Protein AF-F4HAP0-F1 (afdb_monomer_lite)

Sequence (96 aa):
MLLGLTSFANVPPLQLLVVEQAKIDAPQSVDVASGLNIAAFNLGITIGSGIGGQVVAKLGLLDTAWVGAVILAVTLLLVALFNRIQQAKCSEQVFA

Structure (mmCIF, N/CA/C/O backbone):
data_AF-F4HAP0-F1
#
_entry.id   AF-F4HAP0-F1
#
loop_
_atom_site.group_PDB
_atom_site.id
_atom_site.type_symbol
_atom_site.label_atom_id
_atom_site.label_alt_id
_atom_site.label_comp_id
_atom_site.label_asym_id
_atom_site.label_entity_id
_atom_site.label_seq_id
_atom_site.pdbx_PDB_ins_code
_atom_site.Cartn_x
_atom_site.Cartn_y
_atom_site.Cartn_z
_atom_site.occupancy
_atom_site.B_iso_or_equiv
_atom_site.auth_seq_id
_atom_site.auth_comp_id
_atom_site.auth_asym_id
_atom_site.auth_atom_id
_atom_site.pdbx_PDB_model_num
ATOM 1 N N . MET A 1 1 ? 13.510 11.739 -1.112 1.00 55.62 1 MET A N 1
ATOM 2 C CA . MET A 1 1 ? 13.369 11.579 0.356 1.00 55.62 1 MET A CA 1
ATOM 3 C C . MET A 1 1 ? 12.068 12.180 0.875 1.00 55.62 1 MET A C 1
ATOM 5 O O . MET A 1 1 ? 11.333 11.453 1.524 1.00 55.62 1 MET A O 1
ATOM 9 N N . LEU A 1 2 ? 11.722 13.427 0.524 1.00 67.06 2 LEU A N 1
ATOM 10 C CA . LEU A 1 2 ? 10.456 14.068 0.929 1.00 67.06 2 LEU A CA 1
ATOM 11 C C . LEU A 1 2 ? 9.198 13.256 0.572 1.00 67.06 2 LEU A C 1
ATOM 13 O O . LEU A 1 2 ? 8.383 13.031 1.451 1.00 67.06 2 LEU A O 1
ATOM 17 N N . LEU A 1 3 ? 9.087 12.732 -0.657 1.00 69.62 3 LEU A N 1
ATOM 18 C CA . LEU A 1 3 ? 7.933 11.913 -1.077 1.00 69.62 3 LEU A CA 1
ATOM 19 C C . LEU A 1 3 ? 7.763 10.617 -0.266 1.00 69.62 3 LEU A C 1
ATOM 21 O O . LEU A 1 3 ? 6.642 10.203 0.015 1.00 69.62 3 LEU A O 1
ATOM 25 N N . GLY A 1 4 ? 8.868 9.970 0.116 1.00 61.78 4 GLY A N 1
ATOM 26 C CA . GLY A 1 4 ? 8.827 8.775 0.962 1.00 61.78 4 GLY A CA 1
ATOM 27 C C . GLY A 1 4 ? 8.409 9.119 2.390 1.00 61.78 4 GLY A C 1
ATOM 28 O O . GLY A 1 4 ? 7.558 8.449 2.963 1.00 61.78 4 GLY A O 1
ATOM 29 N N . LEU A 1 5 ? 8.943 10.219 2.926 1.00 63.66 5 LEU A N 1
ATOM 30 C CA . LEU A 1 5 ? 8.582 10.750 4.240 1.00 63.66 5 LEU A CA 1
ATOM 31 C C . LEU A 1 5 ? 7.098 11.131 4.316 1.00 63.66 5 LEU A C 1
ATOM 33 O O . LEU A 1 5 ? 6.423 10.721 5.251 1.00 63.66 5 LEU A O 1
ATOM 37 N N . THR A 1 6 ? 6.564 11.843 3.321 1.00 65.56 6 THR A N 1
ATOM 38 C CA . THR A 1 6 ? 5.146 12.234 3.287 1.00 65.56 6 THR A CA 1
ATOM 39 C C . THR A 1 6 ? 4.210 11.044 3.080 1.00 65.56 6 THR A C 1
ATOM 41 O O . THR A 1 6 ? 3.128 11.022 3.659 1.00 65.56 6 THR A O 1
ATOM 44 N N . SER A 1 7 ? 4.623 10.034 2.308 1.00 62.34 7 SER A N 1
ATOM 45 C CA . SER A 1 7 ? 3.812 8.828 2.075 1.00 62.34 7 SER A CA 1
ATOM 46 C C . SER A 1 7 ? 3.737 7.925 3.311 1.00 62.34 7 SER A C 1
ATOM 48 O O . SER A 1 7 ? 2.667 7.414 3.631 1.00 62.34 7 SER A O 1
ATOM 50 N N . PHE A 1 8 ? 4.848 7.750 4.037 1.00 60.53 8 PHE A N 1
ATOM 51 C CA . PHE A 1 8 ? 4.885 6.924 5.250 1.00 60.53 8 PHE A CA 1
ATOM 52 C C . PHE A 1 8 ? 4.367 7.648 6.495 1.00 60.53 8 PHE A C 1
ATOM 54 O O . PHE A 1 8 ? 3.830 6.993 7.381 1.00 60.53 8 PHE A O 1
ATOM 61 N N . ALA A 1 9 ? 4.474 8.978 6.573 1.00 60.00 9 ALA A N 1
ATOM 62 C CA . ALA A 1 9 ? 4.024 9.743 7.740 1.00 60.00 9 ALA A CA 1
ATOM 63 C C . ALA A 1 9 ? 2.505 9.684 7.977 1.00 60.00 9 ALA A C 1
ATOM 65 O O . ALA A 1 9 ? 2.064 9.892 9.102 1.00 60.00 9 ALA A O 1
ATOM 66 N N . ASN A 1 10 ? 1.703 9.379 6.952 1.00 61.03 10 ASN A N 1
ATOM 67 C CA . ASN A 1 10 ? 0.245 9.301 7.078 1.00 61.03 10 ASN A CA 1
ATOM 68 C C . ASN A 1 10 ? -0.250 7.997 7.742 1.00 61.03 10 ASN A C 1
ATOM 70 O O . ASN A 1 10 ? -1.359 7.947 8.267 1.00 61.03 10 ASN A O 1
ATOM 74 N N . VAL A 1 11 ? 0.558 6.933 7.733 1.00 61.47 11 VAL A N 1
ATOM 75 C CA . VAL A 1 11 ? 0.141 5.590 8.183 1.00 61.47 11 VAL A CA 1
ATOM 76 C C . VAL A 1 11 ? 0.116 5.442 9.722 1.00 61.47 11 VAL A C 1
ATOM 78 O O . VAL A 1 11 ? -0.892 4.958 10.243 1.00 61.47 11 VAL A O 1
ATOM 81 N N . PRO A 1 12 ? 1.138 5.894 10.483 1.00 57.84 12 PRO A N 1
ATOM 82 C CA . PRO A 1 12 ? 1.166 5.762 11.944 1.00 57.84 12 PRO A CA 1
ATOM 83 C C . PRO A 1 12 ? 0.058 6.526 12.699 1.00 57.84 12 PRO A C 1
ATOM 85 O O . PRO A 1 12 ? -0.496 5.962 13.644 1.00 57.84 12 PRO A O 1
ATOM 88 N N . PRO A 1 13 ? -0.314 7.771 12.324 1.00 55.25 13 PRO A N 1
ATOM 89 C CA . PRO A 1 13 ? -1.348 8.529 13.031 1.00 55.25 13 PRO A CA 1
ATOM 90 C C . PRO A 1 13 ? -2.723 7.862 12.969 1.00 55.25 13 PRO A C 1
ATOM 92 O O . PRO A 1 13 ? -3.416 7.788 13.979 1.00 55.25 13 PRO A O 1
ATOM 95 N N . LEU A 1 14 ? -3.105 7.318 11.808 1.00 57.50 14 LEU A N 1
ATOM 96 C CA . LEU A 1 14 ? -4.386 6.623 11.638 1.00 57.50 14 LEU A CA 1
ATOM 97 C C . LEU A 1 14 ? -4.439 5.312 12.436 1.00 57.50 14 LEU A C 1
ATOM 99 O O . LEU A 1 14 ? -5.498 4.942 12.935 1.00 57.50 14 LEU A O 1
ATOM 103 N N . GLN A 1 15 ? -3.299 4.635 12.608 1.00 56.56 15 GLN A N 1
ATOM 104 C CA . GLN A 1 15 ? -3.201 3.439 13.449 1.00 56.56 15 GLN A CA 1
ATOM 105 C C . GLN A 1 15 ? -3.305 3.772 14.947 1.00 56.56 15 GLN A C 1
ATOM 107 O O . GLN A 1 15 ? -3.971 3.045 15.679 1.00 56.56 15 GLN A O 1
ATOM 112 N N . LEU A 1 16 ? -2.733 4.892 15.401 1.00 54.97 16 LEU A N 1
ATOM 113 C CA . LEU A 1 16 ? -2.845 5.355 16.792 1.00 54.97 16 LEU A CA 1
ATOM 114 C C . LEU A 1 16 ? -4.250 5.863 17.153 1.00 54.97 16 LEU A C 1
ATOM 116 O O . LEU A 1 16 ? -4.737 5.569 18.242 1.00 54.97 16 LEU A O 1
ATOM 120 N N . LEU A 1 17 ? -4.933 6.558 16.237 1.00 57.72 17 LEU A N 1
ATOM 121 C CA . LEU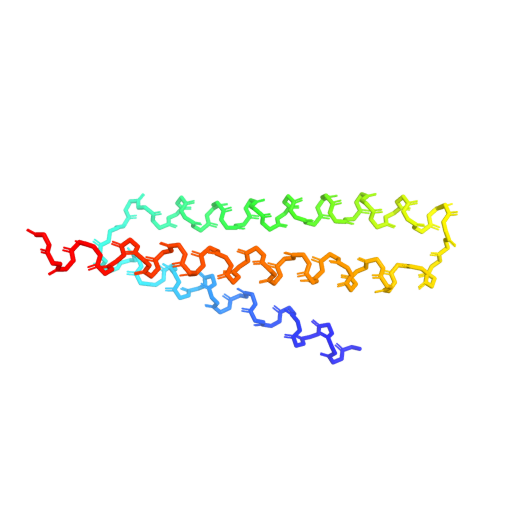 A 1 17 ? -6.288 7.078 16.469 1.00 57.72 17 LEU A CA 1
ATOM 122 C C . LEU A 1 17 ? -7.337 5.964 16.635 1.00 57.72 17 LEU A C 1
ATOM 124 O O . LEU A 1 17 ? -8.225 6.079 17.475 1.00 57.72 17 LEU A O 1
ATOM 128 N N . VAL A 1 18 ? -7.218 4.854 15.894 1.00 55.53 18 VAL A N 1
ATOM 129 C CA . VAL A 1 18 ? -8.091 3.672 16.066 1.00 55.53 18 VAL A CA 1
ATOM 130 C C . VAL A 1 18 ? -7.831 2.980 17.409 1.00 55.53 18 VAL A C 1
ATOM 132 O O . VAL A 1 18 ? -8.765 2.491 18.042 1.00 55.53 18 VAL A O 1
ATOM 135 N N . VAL A 1 19 ? -6.575 2.976 17.869 1.00 55.84 19 VAL A N 1
ATOM 136 C CA . VAL A 1 19 ? -6.182 2.393 19.159 1.00 55.84 19 VAL A CA 1
ATOM 137 C C . VAL A 1 19 ? -6.683 3.228 20.345 1.00 55.84 19 VAL A C 1
ATOM 139 O O . VAL A 1 19 ? -7.134 2.655 21.338 1.00 55.84 19 VAL A O 1
ATOM 142 N N . GLU A 1 20 ? -6.658 4.563 20.258 1.00 53.91 20 GLU A N 1
ATOM 143 C CA . GLU A 1 20 ? -7.212 5.433 21.308 1.00 53.91 20 GLU A CA 1
ATOM 144 C C . GLU A 1 20 ? -8.746 5.468 21.321 1.00 53.91 20 GLU A C 1
ATOM 146 O O . GLU A 1 20 ? -9.333 5.377 22.398 1.00 53.91 20 GLU A O 1
ATOM 151 N N . GLN A 1 21 ? -9.413 5.521 20.162 1.00 51.75 21 GLN A N 1
ATOM 152 C CA . GLN A 1 21 ? -10.881 5.544 20.101 1.00 51.75 21 GLN A CA 1
ATOM 153 C C . GLN A 1 21 ? -11.493 4.248 20.648 1.00 51.75 21 GLN A C 1
ATOM 155 O O . GLN A 1 21 ? -12.478 4.262 21.385 1.00 51.75 21 GLN A O 1
ATOM 160 N N . ALA A 1 22 ? -10.891 3.105 20.331 1.00 48.72 22 ALA A N 1
ATOM 161 C CA . ALA A 1 22 ? -11.450 1.824 20.727 1.00 48.72 22 ALA A CA 1
ATOM 162 C C . ALA A 1 22 ? -11.143 1.472 22.207 1.00 48.72 22 ALA A C 1
ATOM 164 O O . ALA A 1 22 ? -11.815 0.618 22.792 1.00 48.72 22 ALA A O 1
ATOM 165 N N . LYS A 1 23 ? -10.211 2.195 22.855 1.00 51.00 23 LYS A N 1
ATOM 166 C CA . LYS A 1 23 ? -10.000 2.164 24.315 1.00 51.00 23 LYS A CA 1
ATOM 167 C C . LYS A 1 23 ? -11.173 2.743 25.115 1.00 51.00 23 LYS A C 1
ATOM 169 O O . LYS A 1 23 ? -11.282 2.424 26.296 1.00 51.00 23 LYS A O 1
ATOM 174 N N . ILE A 1 24 ? -12.014 3.580 24.504 1.00 54.50 24 ILE A N 1
ATOM 175 C CA . ILE A 1 24 ? -13.112 4.273 25.192 1.00 54.50 24 ILE A CA 1
ATOM 176 C C . ILE A 1 24 ? -14.442 3.510 25.043 1.00 54.50 24 ILE A C 1
ATOM 178 O O . ILE A 1 24 ? -15.175 3.413 26.023 1.00 54.50 24 ILE A O 1
ATOM 182 N N . ASP A 1 25 ? -14.714 2.889 23.884 1.00 50.97 25 ASP A N 1
ATOM 183 C CA . ASP A 1 25 ? -16.036 2.300 23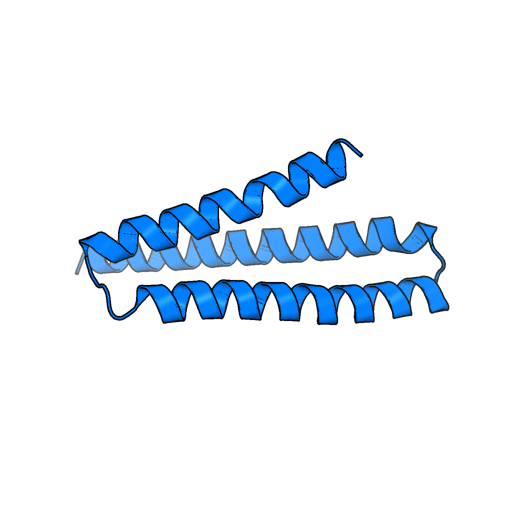.585 1.00 50.97 25 ASP A CA 1
ATOM 184 C C . ASP A 1 25 ? -16.103 0.750 23.580 1.00 50.97 25 ASP A C 1
ATOM 186 O O . ASP A 1 25 ? -17.169 0.193 23.844 1.00 50.97 25 ASP A O 1
ATOM 190 N N . ALA A 1 26 ? -15.013 0.015 23.286 1.00 48.44 26 ALA A N 1
ATOM 191 C CA . ALA A 1 26 ? -15.045 -1.459 23.165 1.00 48.44 26 ALA A CA 1
ATOM 192 C C . ALA A 1 26 ? -13.643 -2.124 23.268 1.00 48.44 26 ALA A C 1
ATOM 194 O O . ALA A 1 26 ? -13.092 -2.587 22.256 1.00 48.44 26 ALA A O 1
ATOM 195 N N . PRO A 1 27 ? -13.068 -2.250 24.482 1.00 48.44 27 PRO A N 1
ATOM 196 C CA . PRO A 1 27 ? -11.663 -2.617 24.703 1.00 48.44 27 PRO A CA 1
ATOM 197 C C . PRO A 1 27 ? -11.242 -4.011 24.194 1.00 48.44 27 PRO A C 1
ATOM 199 O O . PRO A 1 27 ? -10.053 -4.256 24.033 1.00 48.44 27 PRO A O 1
ATOM 202 N N . GLN A 1 28 ? -12.174 -4.926 23.892 1.00 52.81 28 GLN A N 1
ATOM 203 C CA . GLN A 1 28 ? -11.851 -6.270 23.376 1.00 52.81 28 GLN A CA 1
ATOM 204 C C . GLN A 1 28 ? -11.624 -6.342 21.852 1.00 52.81 28 GLN A C 1
ATOM 206 O O . GLN A 1 28 ? -11.145 -7.361 21.361 1.00 52.81 28 GLN A O 1
ATOM 211 N N . SER A 1 29 ? -11.976 -5.302 21.088 1.00 52.88 29 SER A N 1
ATOM 212 C CA . SER A 1 29 ? -11.923 -5.325 19.611 1.00 52.88 29 SER A CA 1
ATOM 213 C C . SER A 1 29 ? -10.759 -4.525 19.008 1.00 52.88 29 SER A C 1
ATOM 215 O O . SER A 1 29 ? -10.403 -4.720 17.844 1.00 52.88 29 SER A O 1
ATOM 217 N N . VAL A 1 30 ? -10.129 -3.668 19.817 1.00 56.12 30 VAL A N 1
ATOM 218 C CA . VAL A 1 30 ? -9.059 -2.736 19.420 1.00 56.12 30 VAL A CA 1
ATOM 219 C C . VAL A 1 30 ? -7.813 -3.461 18.942 1.00 56.12 30 VAL A C 1
ATOM 221 O O . VAL A 1 30 ? -7.277 -3.162 17.877 1.00 56.12 30 VAL A O 1
ATOM 224 N N . ASP A 1 31 ? -7.368 -4.434 19.734 1.00 59.12 31 ASP A N 1
ATOM 225 C CA . ASP A 1 31 ? -6.115 -5.146 19.500 1.00 59.12 31 ASP A CA 1
ATOM 226 C C . ASP A 1 31 ? -6.219 -6.037 18.260 1.00 59.12 31 ASP A C 1
ATOM 228 O O . ASP A 1 31 ? -5.262 -6.168 17.497 1.00 59.12 31 ASP A O 1
ATOM 232 N N . VAL A 1 32 ? -7.413 -6.577 17.995 1.00 58.06 32 VAL A N 1
ATOM 233 C CA . VAL A 1 32 ? -7.705 -7.354 16.786 1.00 58.06 32 VAL A CA 1
ATOM 234 C C . VAL A 1 32 ? -7.759 -6.445 15.558 1.00 58.06 32 VAL A C 1
ATOM 236 O O . VAL A 1 32 ? -7.160 -6.777 14.539 1.00 58.06 32 VAL A O 1
ATOM 239 N N . ALA A 1 33 ? -8.414 -5.283 15.641 1.00 62.81 33 ALA A N 1
ATOM 240 C CA . ALA A 1 33 ? -8.473 -4.324 14.536 1.00 62.81 33 ALA A CA 1
ATOM 241 C C . ALA A 1 33 ? -7.087 -3.744 14.191 1.00 62.81 33 ALA A C 1
ATOM 243 O O . ALA A 1 33 ? -6.719 -3.655 13.018 1.00 62.81 33 ALA A O 1
ATOM 244 N N . SER A 1 34 ? -6.293 -3.405 15.209 1.00 65.31 34 SER A N 1
ATOM 245 C CA . SER A 1 34 ? -4.913 -2.933 15.058 1.00 65.31 34 SER A CA 1
ATOM 246 C C . SER A 1 34 ? -3.996 -4.031 14.506 1.00 65.31 34 SER A C 1
ATOM 248 O O . SER A 1 34 ? -3.298 -3.819 13.511 1.00 65.31 34 SER A O 1
ATOM 250 N N . GLY A 1 35 ? -4.067 -5.245 15.065 1.00 71.69 35 GLY A N 1
ATOM 251 C CA . GLY A 1 35 ? -3.328 -6.407 14.572 1.00 71.69 35 GLY A CA 1
ATOM 252 C C . GLY A 1 35 ? -3.675 -6.760 13.123 1.00 71.69 35 GLY A C 1
ATOM 253 O O . GLY A 1 35 ? -2.781 -7.060 12.333 1.00 71.69 35 GLY A O 1
ATOM 254 N N . LEU A 1 36 ? -4.950 -6.642 12.736 1.00 74.62 36 LEU A N 1
ATOM 255 C CA . LEU A 1 36 ? -5.407 -6.858 11.363 1.00 74.62 36 LEU A CA 1
ATOM 256 C C . LEU A 1 36 ? -4.882 -5.781 10.403 1.00 74.62 36 LEU A C 1
ATOM 258 O O . LEU A 1 36 ? -4.478 -6.113 9.293 1.00 74.62 36 LEU A O 1
ATOM 262 N N . ASN A 1 37 ? -4.834 -4.514 10.823 1.00 69.12 37 ASN A N 1
ATOM 263 C CA . ASN A 1 37 ? -4.262 -3.420 10.032 1.00 69.12 37 ASN A CA 1
ATOM 264 C C . ASN A 1 37 ? -2.756 -3.639 9.791 1.00 69.12 37 ASN A C 1
ATOM 266 O O . ASN A 1 37 ? -2.284 -3.560 8.656 1.00 69.12 37 ASN A O 1
ATOM 270 N N . ILE A 1 38 ? -2.011 -4.025 10.832 1.00 80.38 38 ILE A N 1
ATOM 271 C CA . ILE A 1 38 ? -0.584 -4.364 10.719 1.00 80.38 38 ILE A CA 1
ATOM 272 C C . ILE A 1 38 ? -0.379 -5.590 9.816 1.00 80.38 38 ILE A C 1
ATOM 274 O O . ILE A 1 38 ? 0.512 -5.588 8.963 1.00 80.38 38 ILE A O 1
ATOM 278 N N . ALA A 1 39 ? -1.196 -6.634 9.963 1.00 78.31 39 ALA A N 1
ATOM 279 C CA . ALA A 1 39 ? -1.123 -7.827 9.122 1.00 78.31 39 ALA A CA 1
ATOM 280 C C . ALA A 1 39 ? -1.430 -7.508 7.651 1.00 78.31 39 ALA A C 1
ATOM 282 O O . ALA A 1 39 ? -0.678 -7.912 6.763 1.00 78.31 39 ALA A O 1
ATOM 283 N N . ALA A 1 40 ? -2.482 -6.729 7.391 1.00 82.31 40 ALA A N 1
ATOM 284 C CA . ALA A 1 40 ? -2.858 -6.283 6.054 1.00 82.31 40 ALA A CA 1
ATOM 285 C C . ALA A 1 40 ? -1.760 -5.426 5.406 1.00 82.31 40 ALA A C 1
ATOM 287 O O . ALA A 1 40 ? -1.462 -5.601 4.226 1.00 82.31 40 ALA A O 1
ATOM 288 N N . PHE A 1 41 ? -1.104 -4.556 6.178 1.00 82.62 41 PHE A N 1
ATOM 289 C CA . PHE A 1 41 ? 0.017 -3.754 5.696 1.00 82.62 41 PHE A CA 1
ATOM 290 C C . PHE A 1 41 ? 1.221 -4.613 5.293 1.00 82.62 41 PHE A C 1
ATOM 292 O O . PHE A 1 41 ? 1.737 -4.474 4.182 1.00 82.62 41 PHE A O 1
ATOM 299 N N . ASN A 1 42 ? 1.643 -5.539 6.161 1.00 86.88 42 ASN A N 1
ATOM 300 C CA . ASN A 1 42 ? 2.757 -6.440 5.863 1.00 86.88 42 ASN A CA 1
ATOM 301 C C . ASN A 1 42 ? 2.456 -7.326 4.646 1.00 86.88 42 ASN A C 1
ATOM 303 O O . ASN A 1 42 ? 3.302 -7.453 3.762 1.00 86.88 42 ASN A O 1
ATOM 307 N N . LEU A 1 43 ? 1.235 -7.860 4.543 1.00 87.38 43 LEU A N 1
ATOM 308 C CA . LEU A 1 43 ? 0.783 -8.607 3.366 1.00 87.38 43 LEU A CA 1
ATOM 309 C C . LEU A 1 43 ? 0.824 -7.756 2.093 1.00 87.38 43 LEU A C 1
ATOM 311 O O . LEU A 1 43 ? 1.301 -8.222 1.058 1.00 87.38 43 LEU A O 1
ATOM 315 N N . GLY A 1 44 ? 0.379 -6.500 2.171 1.00 85.31 44 GLY A N 1
ATOM 316 C CA . GLY A 1 44 ? 0.449 -5.548 1.065 1.00 85.31 44 GLY A CA 1
ATOM 317 C C . GLY A 1 44 ? 1.880 -5.316 0.580 1.00 85.31 44 GLY A C 1
ATOM 318 O O . GLY A 1 44 ? 2.123 -5.338 -0.625 1.00 85.31 44 GLY A O 1
ATOM 319 N N . ILE A 1 45 ? 2.843 -5.171 1.498 1.00 86.06 45 ILE A N 1
ATOM 320 C CA . ILE A 1 45 ? 4.266 -5.044 1.148 1.00 86.06 45 ILE A CA 1
ATOM 321 C C . ILE A 1 45 ? 4.787 -6.325 0.501 1.00 86.06 45 ILE A C 1
ATOM 323 O O . ILE A 1 45 ? 5.465 -6.247 -0.522 1.00 86.06 45 ILE A O 1
ATOM 327 N N . THR A 1 46 ? 4.484 -7.500 1.057 1.00 92.25 46 THR A N 1
ATOM 328 C CA . THR A 1 46 ? 4.947 -8.778 0.495 1.00 92.25 46 THR A CA 1
ATOM 329 C C . THR A 1 46 ? 4.439 -8.971 -0.932 1.00 92.25 46 THR A C 1
ATOM 331 O O . THR A 1 46 ? 5.224 -9.268 -1.833 1.00 92.25 46 THR A O 1
ATOM 334 N N . ILE A 1 47 ? 3.144 -8.745 -1.157 1.00 90.00 47 ILE A N 1
ATOM 335 C CA . ILE A 1 47 ? 2.523 -8.876 -2.478 1.00 90.00 47 ILE A CA 1
ATOM 336 C C . ILE A 1 47 ? 3.060 -7.800 -3.429 1.00 90.00 47 ILE A C 1
ATOM 338 O O . ILE A 1 47 ? 3.472 -8.114 -4.545 1.00 90.00 47 ILE A O 1
ATOM 342 N N . GLY A 1 48 ? 3.112 -6.542 -2.984 1.00 85.25 48 GLY A N 1
ATOM 343 C CA . GLY A 1 48 ? 3.580 -5.414 -3.788 1.00 85.25 48 GLY A CA 1
ATOM 344 C C . GLY A 1 48 ? 5.048 -5.539 -4.194 1.00 85.25 48 GLY A C 1
ATOM 345 O O . GLY A 1 48 ? 5.387 -5.301 -5.351 1.00 85.25 48 GLY A O 1
ATOM 346 N N . SER A 1 49 ? 5.909 -5.983 -3.278 1.00 87.12 49 SER A N 1
ATOM 347 C CA . SER A 1 49 ? 7.324 -6.256 -3.551 1.00 87.12 49 SER A CA 1
ATOM 348 C C . SER A 1 49 ? 7.498 -7.443 -4.501 1.00 87.12 49 SER A C 1
ATOM 350 O O . SER A 1 49 ? 8.306 -7.374 -5.424 1.00 87.12 49 SER A O 1
ATOM 352 N N . GLY A 1 50 ? 6.693 -8.504 -4.354 1.00 88.62 50 GLY A N 1
ATOM 353 C CA . GLY A 1 50 ? 6.715 -9.652 -5.265 1.00 88.62 50 GLY A CA 1
ATOM 354 C C . GLY A 1 50 ? 6.307 -9.291 -6.697 1.00 88.62 50 GLY A C 1
ATOM 355 O O . GLY A 1 50 ? 6.994 -9.658 -7.651 1.00 88.62 50 GLY A O 1
ATOM 356 N N . ILE A 1 51 ? 5.218 -8.531 -6.855 1.00 85.88 51 ILE A N 1
ATOM 357 C CA . ILE A 1 51 ? 4.756 -8.045 -8.163 1.00 85.88 51 ILE A CA 1
ATOM 358 C C . ILE A 1 51 ? 5.767 -7.052 -8.744 1.00 85.88 51 ILE A C 1
ATOM 360 O O . ILE A 1 51 ? 6.189 -7.206 -9.888 1.00 85.88 51 ILE A O 1
ATOM 364 N N . GLY A 1 52 ? 6.206 -6.072 -7.951 1.00 82.94 52 GLY A N 1
ATOM 365 C CA . GLY A 1 52 ? 7.198 -5.081 -8.362 1.00 82.94 52 GLY A CA 1
ATOM 366 C C . GLY A 1 52 ? 8.515 -5.722 -8.794 1.00 82.94 52 GLY A C 1
ATOM 367 O O . GLY A 1 52 ? 9.042 -5.380 -9.847 1.00 82.94 52 GLY A O 1
ATOM 368 N N . GLY A 1 53 ? 9.007 -6.715 -8.051 1.00 83.31 53 GLY A N 1
ATOM 369 C CA . GLY A 1 53 ? 10.218 -7.462 -8.387 1.00 83.31 53 GLY A CA 1
ATOM 370 C C . GLY A 1 53 ? 10.107 -8.216 -9.713 1.00 83.31 53 GLY A C 1
ATOM 371 O O . GLY A 1 53 ? 11.029 -8.162 -10.526 1.00 83.31 53 GLY A O 1
ATOM 372 N N . GLN A 1 54 ? 8.965 -8.859 -9.983 1.00 84.31 54 GLN A N 1
ATOM 373 C CA . GLN A 1 54 ? 8.728 -9.513 -11.276 1.00 84.31 54 GLN A CA 1
ATOM 374 C C . GLN A 1 54 ? 8.640 -8.516 -12.437 1.00 84.31 54 GLN A C 1
ATOM 376 O O . GLN A 1 54 ? 9.148 -8.795 -13.524 1.00 84.31 54 GLN A O 1
ATOM 381 N N . VAL A 1 55 ? 8.028 -7.353 -12.212 1.00 83.19 55 VAL A N 1
ATOM 382 C CA . VAL A 1 55 ? 7.940 -6.275 -13.207 1.00 83.19 55 VAL A CA 1
ATOM 383 C C . VAL A 1 55 ? 9.333 -5.738 -13.534 1.00 83.19 55 VAL A C 1
ATOM 385 O O . VAL A 1 55 ? 9.692 -5.679 -14.708 1.00 83.19 55 VAL A O 1
ATOM 388 N N . VAL A 1 56 ? 10.158 -5.449 -12.521 1.00 84.12 56 VAL A N 1
ATOM 389 C CA . VAL A 1 56 ? 11.558 -5.030 -12.720 1.00 84.12 56 VAL A CA 1
ATOM 390 C C . VAL A 1 56 ? 12.338 -6.076 -13.510 1.00 84.12 56 VAL A C 1
ATOM 392 O O . VAL A 1 56 ? 13.067 -5.720 -14.431 1.00 84.12 56 VAL A O 1
ATOM 395 N N . ALA A 1 57 ? 12.179 -7.358 -13.171 1.00 81.75 57 ALA A N 1
ATOM 396 C CA . ALA A 1 57 ? 12.936 -8.441 -13.790 1.00 81.75 57 ALA A CA 1
ATOM 397 C C . ALA A 1 57 ? 12.596 -8.668 -15.274 1.00 81.75 57 ALA A C 1
ATOM 399 O O . ALA A 1 57 ? 13.448 -9.153 -16.015 1.00 81.75 57 ALA A O 1
ATOM 400 N N . LYS A 1 58 ? 11.367 -8.354 -15.712 1.00 79.31 58 LYS A N 1
ATOM 401 C CA . LYS A 1 58 ? 10.908 -8.613 -17.090 1.00 79.31 58 LYS A CA 1
ATOM 402 C C . LYS A 1 58 ? 10.839 -7.382 -17.987 1.00 79.31 58 LYS A C 1
ATOM 404 O O . LYS A 1 58 ? 11.046 -7.517 -19.187 1.00 79.31 58 LYS A O 1
ATOM 409 N N . LEU A 1 59 ? 10.500 -6.225 -17.427 1.00 74.94 59 LEU A N 1
ATOM 410 C CA . LEU A 1 59 ? 10.232 -4.993 -18.179 1.00 74.94 59 LEU A CA 1
ATOM 411 C C . LEU A 1 59 ? 11.326 -3.943 -17.937 1.00 74.94 59 LEU A C 1
ATOM 413 O O .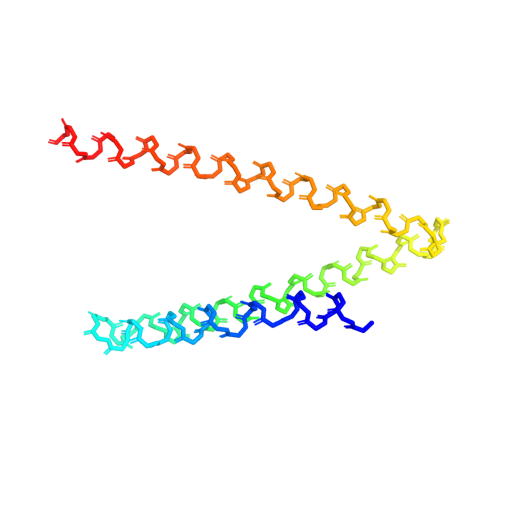 LEU A 1 59 ? 11.681 -3.195 -18.837 1.00 74.94 59 LEU A O 1
ATOM 417 N N . GLY A 1 60 ? 11.965 -3.977 -16.766 1.00 74.69 60 GLY A N 1
ATOM 418 C CA . GLY A 1 60 ? 13.022 -3.047 -16.387 1.00 74.69 60 GLY A CA 1
ATOM 419 C C . GLY A 1 60 ? 12.561 -2.047 -15.330 1.00 74.69 60 GLY A C 1
ATOM 420 O O . GLY A 1 60 ? 11.391 -1.964 -14.958 1.00 74.69 60 GLY A O 1
ATOM 421 N N . LEU A 1 61 ? 13.516 -1.289 -14.788 1.00 73.19 61 LEU A N 1
ATOM 422 C CA . LEU A 1 61 ? 13.282 -0.453 -13.608 1.00 73.19 61 LEU A CA 1
ATOM 423 C C . LEU A 1 61 ? 12.331 0.723 -13.889 1.00 73.19 61 LEU A C 1
ATOM 425 O O . LEU A 1 61 ? 11.545 1.089 -13.022 1.00 73.19 61 LEU A O 1
ATOM 429 N N . LEU A 1 62 ? 12.368 1.297 -15.097 1.00 77.19 62 LEU A N 1
ATOM 430 C CA . LEU A 1 62 ? 11.535 2.450 -15.468 1.00 77.19 62 LEU A CA 1
ATOM 431 C C . LEU A 1 62 ? 10.054 2.086 -15.639 1.00 77.19 62 LEU A C 1
ATOM 433 O O . LEU A 1 62 ? 9.186 2.909 -15.349 1.00 77.19 62 LEU A O 1
ATOM 437 N N . ASP A 1 63 ? 9.756 0.842 -16.014 1.00 74.56 63 ASP A N 1
ATOM 438 C CA . ASP A 1 63 ? 8.381 0.369 -16.187 1.00 74.56 63 ASP A CA 1
ATOM 439 C C . ASP A 1 63 ? 7.630 0.192 -14.86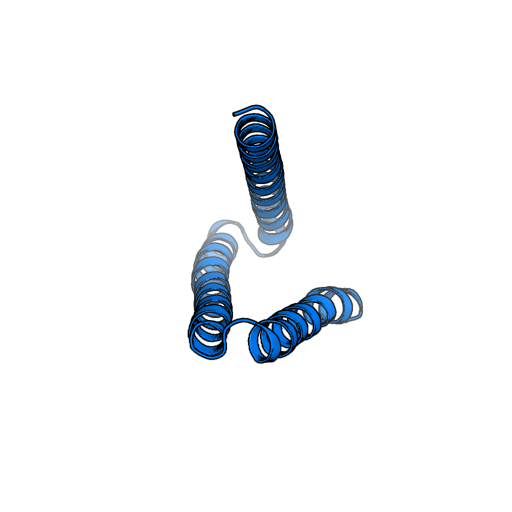2 1.00 74.56 63 ASP A C 1
ATOM 441 O O . ASP A 1 63 ? 6.400 0.214 -14.812 1.00 74.56 63 ASP A O 1
ATOM 445 N N . THR A 1 64 ? 8.351 0.111 -13.744 1.00 74.56 64 THR A N 1
ATOM 446 C CA . THR A 1 64 ? 7.714 0.048 -12.422 1.00 74.56 64 THR A CA 1
ATOM 447 C C . THR A 1 64 ? 6.886 1.284 -12.087 1.00 74.56 64 THR A C 1
ATOM 449 O O . THR A 1 64 ? 5.889 1.165 -11.374 1.00 74.56 64 THR A O 1
ATOM 452 N N . ALA A 1 65 ? 7.254 2.459 -12.608 1.00 80.56 65 ALA A N 1
ATOM 453 C CA . ALA A 1 65 ? 6.580 3.712 -12.286 1.00 80.56 65 ALA A CA 1
ATOM 454 C C . ALA A 1 65 ? 5.143 3.746 -12.831 1.00 80.56 65 ALA A C 1
ATOM 456 O O . ALA A 1 65 ? 4.214 4.106 -12.105 1.00 80.56 65 ALA A O 1
ATOM 457 N N . TRP A 1 66 ? 4.937 3.324 -14.084 1.00 81.62 66 TRP A N 1
ATOM 458 C CA . TRP A 1 66 ? 3.595 3.285 -14.668 1.00 81.62 66 TRP A CA 1
ATOM 459 C C . TRP A 1 66 ? 2.778 2.109 -14.128 1.00 81.62 66 TRP A C 1
ATOM 461 O O . TRP A 1 66 ? 1.586 2.277 -13.883 1.00 81.62 66 TRP A O 1
ATOM 471 N N . VAL A 1 67 ? 3.402 0.956 -13.850 1.00 82.88 67 VAL A N 1
ATOM 472 C CA . VAL A 1 67 ? 2.707 -0.165 -13.196 1.00 82.88 67 VAL A CA 1
ATOM 473 C C . VAL A 1 67 ? 2.203 0.253 -11.813 1.00 82.88 67 VAL A C 1
ATOM 475 O O . VAL A 1 67 ? 1.050 -0.010 -11.472 1.00 82.88 67 VAL A O 1
ATOM 478 N N . GLY A 1 68 ? 3.018 0.983 -11.047 1.00 82.19 68 GLY A N 1
ATOM 479 C CA . GLY A 1 68 ? 2.599 1.582 -9.782 1.00 82.19 68 GLY A CA 1
ATOM 480 C C . GLY A 1 68 ? 1.417 2.541 -9.949 1.00 82.19 68 GLY A C 1
ATOM 481 O O . GLY A 1 68 ? 0.459 2.475 -9.181 1.00 82.19 68 GLY A O 1
ATOM 482 N N . ALA A 1 69 ? 1.429 3.378 -10.990 1.00 84.75 69 ALA A N 1
ATOM 483 C CA . ALA A 1 69 ? 0.319 4.280 -11.291 1.00 84.75 69 ALA A CA 1
ATOM 484 C C . ALA A 1 69 ? -0.985 3.532 -11.633 1.00 84.75 69 ALA A C 1
ATOM 486 O O . ALA A 1 69 ? -2.053 3.936 -11.174 1.00 84.75 69 ALA A O 1
ATOM 487 N N . VAL A 1 70 ? -0.916 2.418 -12.372 1.00 86.94 70 VAL A N 1
ATOM 488 C CA . VAL A 1 70 ? -2.091 1.577 -1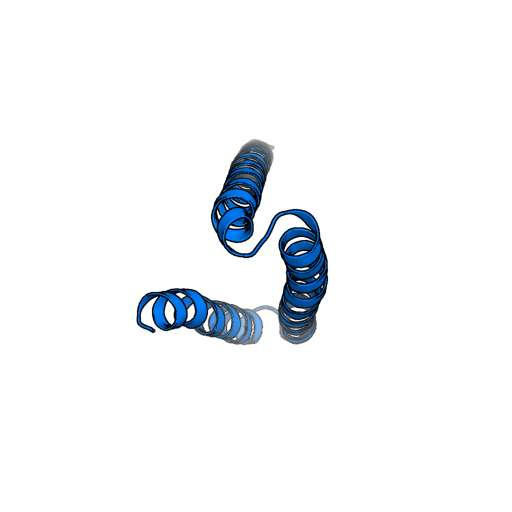2.662 1.00 86.94 70 VAL A CA 1
ATOM 489 C C . VAL A 1 70 ? -2.637 0.942 -11.383 1.00 86.94 70 VAL A C 1
ATOM 491 O O . VAL A 1 70 ? -3.844 0.983 -11.151 1.00 86.94 70 VAL A O 1
ATOM 494 N N . ILE A 1 71 ? -1.768 0.412 -10.517 1.00 85.75 71 ILE A N 1
ATOM 495 C CA . ILE A 1 71 ? -2.177 -0.163 -9.225 1.00 85.75 71 ILE A CA 1
ATOM 496 C C . ILE A 1 71 ? -2.877 0.896 -8.359 1.00 85.75 71 ILE A C 1
ATOM 498 O O . ILE A 1 71 ? -3.927 0.619 -7.772 1.00 85.75 71 ILE A O 1
ATOM 502 N N . LEU A 1 72 ? -2.354 2.126 -8.319 1.00 8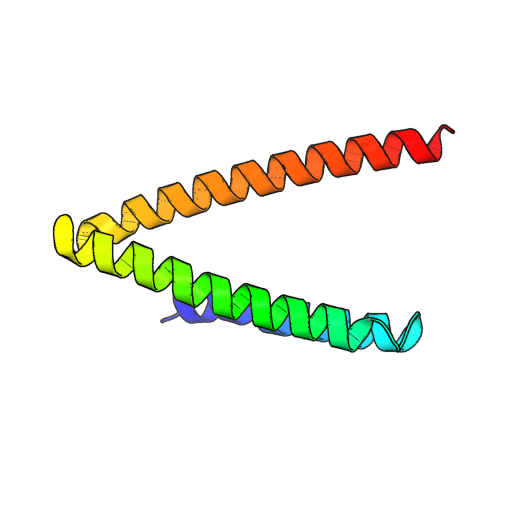6.62 72 LEU A N 1
ATOM 503 C CA . LEU A 1 72 ? -2.988 3.242 -7.612 1.00 86.62 72 LEU A CA 1
ATOM 504 C C . LEU A 1 72 ? -4.349 3.609 -8.214 1.00 86.62 72 LEU A C 1
ATOM 506 O O . LEU A 1 72 ? -5.308 3.789 -7.467 1.00 86.62 72 LEU A O 1
ATOM 510 N N . ALA A 1 73 ? -4.464 3.672 -9.542 1.00 90.19 73 ALA A N 1
ATOM 511 C CA . ALA A 1 73 ? -5.727 3.970 -10.217 1.00 90.19 73 ALA A CA 1
ATOM 512 C C . ALA A 1 73 ? -6.810 2.922 -9.906 1.00 90.19 73 ALA A C 1
ATOM 514 O O . ALA A 1 73 ? -7.938 3.279 -9.565 1.00 90.19 73 ALA A O 1
ATOM 515 N N . VAL A 1 74 ? -6.457 1.632 -9.948 1.00 89.00 74 VAL A N 1
ATOM 516 C CA . VAL A 1 74 ? -7.357 0.529 -9.571 1.00 89.00 74 VAL A CA 1
ATOM 517 C C . VAL A 1 74 ? -7.763 0.631 -8.100 1.00 89.00 74 VAL A C 1
ATOM 519 O O . VAL A 1 74 ? -8.941 0.490 -7.773 1.00 89.00 74 VAL A O 1
ATOM 522 N N . THR A 1 75 ? -6.812 0.936 -7.215 1.00 87.94 75 THR A N 1
ATOM 523 C CA . THR A 1 75 ? -7.074 1.099 -5.777 1.00 87.94 75 THR A CA 1
ATOM 524 C C . THR A 1 75 ? -8.038 2.258 -5.510 1.00 87.94 75 THR A C 1
ATOM 526 O O . THR A 1 75 ? -9.004 2.093 -4.770 1.00 87.94 75 THR A O 1
ATOM 529 N N . LEU A 1 76 ? -7.838 3.415 -6.151 1.00 89.25 76 LEU A N 1
ATOM 530 C CA . LEU A 1 76 ? -8.735 4.568 -6.030 1.00 89.25 76 LEU A CA 1
ATOM 531 C C . LEU A 1 76 ? -10.146 4.256 -6.534 1.00 89.25 76 LEU A C 1
ATOM 533 O O . LEU A 1 76 ? -11.122 4.649 -5.896 1.00 89.25 76 LEU A O 1
ATOM 537 N N . LEU A 1 77 ? -10.264 3.525 -7.645 1.00 92.50 77 LEU A N 1
ATOM 538 C CA . LEU A 1 77 ? -11.554 3.102 -8.182 1.00 92.50 77 LEU A CA 1
ATOM 539 C C . LEU A 1 77 ? -12.286 2.167 -7.210 1.00 92.50 77 LEU A C 1
ATOM 541 O O . LEU A 1 77 ? -13.463 2.382 -6.927 1.00 92.50 77 LEU A O 1
ATOM 545 N N . LEU A 1 78 ? -11.586 1.183 -6.640 1.00 87.12 78 LEU A N 1
ATOM 546 C CA . LEU A 1 78 ? -12.135 0.289 -5.616 1.00 87.12 78 LEU A CA 1
ATOM 547 C C . LEU A 1 78 ? -12.605 1.055 -4.375 1.00 87.12 78 LEU A C 1
ATOM 549 O O . LEU A 1 78 ? -13.726 0.837 -3.922 1.00 87.12 78 LEU A O 1
ATOM 553 N N . VAL A 1 79 ? -11.795 1.982 -3.856 1.00 89.62 79 VAL A N 1
ATOM 554 C CA . VAL A 1 79 ? -12.163 2.814 -2.697 1.00 89.62 79 VAL A CA 1
ATOM 555 C C . VAL A 1 79 ? -13.381 3.687 -3.008 1.00 89.62 79 VAL A C 1
ATOM 557 O O . VAL A 1 79 ? -14.300 3.779 -2.195 1.00 89.62 79 VAL A O 1
ATOM 560 N N . ALA A 1 80 ? -13.438 4.290 -4.197 1.00 90.69 80 ALA A N 1
ATOM 561 C CA . ALA A 1 80 ? -14.578 5.099 -4.618 1.00 90.69 80 ALA A CA 1
ATOM 562 C C . ALA A 1 80 ? -15.869 4.268 -4.725 1.00 90.69 80 ALA A C 1
ATOM 564 O O . ALA A 1 80 ? -16.924 4.711 -4.265 1.00 90.69 80 ALA A O 1
ATOM 565 N N . LEU A 1 81 ? -15.789 3.059 -5.289 1.00 90.94 81 LEU A N 1
ATOM 566 C CA . LEU A 1 81 ? -16.914 2.125 -5.366 1.00 90.94 81 LEU A CA 1
ATOM 567 C C . LEU A 1 81 ? -17.362 1.669 -3.975 1.00 90.94 81 LEU A C 1
ATOM 569 O O . LEU A 1 81 ? -18.558 1.673 -3.687 1.00 90.94 81 LEU A O 1
ATOM 573 N N . PHE A 1 82 ? -16.419 1.328 -3.097 1.00 88.75 82 PHE A N 1
ATOM 574 C CA . PHE A 1 82 ? -16.723 0.902 -1.735 1.00 88.75 82 PHE A CA 1
ATOM 575 C C . PHE A 1 82 ? -17.433 2.013 -0.953 1.00 88.75 82 PHE A C 1
ATOM 577 O O . PHE A 1 82 ? -18.490 1.774 -0.371 1.00 88.75 82 PHE A O 1
ATOM 584 N N . ASN A 1 83 ? -16.938 3.252 -1.047 1.00 87.06 83 ASN A N 1
ATOM 585 C CA . ASN A 1 83 ? -17.586 4.416 -0.442 1.00 87.06 83 ASN A CA 1
ATOM 586 C C . ASN A 1 83 ? -19.005 4.641 -0.981 1.00 87.06 83 ASN A C 1
ATOM 588 O O . ASN A 1 83 ? -19.910 4.933 -0.202 1.00 87.06 83 ASN A O 1
ATOM 592 N N . ARG A 1 84 ? -19.232 4.475 -2.292 1.00 86.56 84 ARG A N 1
ATOM 593 C CA . ARG A 1 84 ? -20.573 4.588 -2.900 1.00 86.56 84 ARG A CA 1
ATOM 594 C C . ARG A 1 84 ? -21.538 3.543 -2.339 1.00 86.56 84 ARG A C 1
ATOM 596 O O . ARG A 1 84 ? -22.660 3.884 -1.976 1.00 86.56 84 ARG A O 1
ATOM 603 N N . ILE A 1 85 ? -21.097 2.289 -2.244 1.00 84.06 85 ILE A N 1
ATOM 604 C CA . ILE A 1 85 ? -21.905 1.180 -1.716 1.00 84.06 85 ILE A CA 1
ATOM 605 C C . ILE A 1 85 ? -22.203 1.390 -0.226 1.00 84.06 85 ILE A C 1
ATOM 607 O O . ILE A 1 85 ? -23.323 1.151 0.222 1.00 84.06 85 ILE A O 1
ATOM 611 N N . GLN A 1 86 ? -21.223 1.864 0.545 1.00 81.75 86 GLN A N 1
ATOM 612 C CA . GLN A 1 86 ? -21.391 2.118 1.973 1.00 81.75 86 GLN A CA 1
ATOM 613 C C . GLN A 1 86 ? -22.376 3.264 2.239 1.00 81.75 86 GLN A C 1
ATOM 615 O O . GLN A 1 86 ? -23.233 3.141 3.112 1.00 81.75 86 GLN A O 1
ATOM 620 N N . GLN A 1 87 ? -22.308 4.346 1.456 1.00 73.62 87 GLN A N 1
ATOM 621 C CA . GLN A 1 87 ? -23.263 5.456 1.542 1.00 73.62 87 GLN A CA 1
ATOM 622 C C . GLN A 1 87 ? -24.684 5.022 1.167 1.00 73.62 87 GLN A C 1
ATOM 624 O O . GLN A 1 87 ? -25.629 5.393 1.860 1.00 73.62 87 GLN A O 1
ATOM 629 N N . ALA A 1 88 ? -24.836 4.190 0.131 1.00 72.19 88 ALA A N 1
ATOM 630 C CA . ALA A 1 88 ? -26.134 3.633 -0.246 1.00 72.19 88 ALA A CA 1
ATOM 631 C C . ALA A 1 88 ? -26.747 2.795 0.890 1.00 72.19 88 ALA A C 1
ATOM 633 O O . ALA A 1 88 ? -27.904 2.996 1.244 1.00 72.19 88 ALA A O 1
ATOM 634 N N . LYS A 1 89 ? -25.948 1.933 1.535 1.00 66.56 89 LYS A N 1
ATOM 635 C CA . LYS A 1 89 ? -26.399 1.143 2.694 1.00 66.56 89 LYS A CA 1
ATOM 636 C C . LYS A 1 89 ? -26.768 2.003 3.904 1.00 66.56 89 LYS A C 1
ATOM 638 O O . LYS A 1 89 ? -27.748 1.710 4.578 1.00 66.56 89 LYS A O 1
ATOM 643 N N . CYS A 1 90 ? -26.003 3.059 4.181 1.00 60.38 90 CYS A N 1
ATOM 644 C CA . CYS A 1 90 ? -26.278 3.960 5.303 1.00 60.38 90 CYS A CA 1
ATOM 645 C C . CYS A 1 90 ? -27.573 4.770 5.087 1.00 60.38 90 CYS A C 1
ATOM 647 O O . CYS A 1 90 ? -28.319 5.001 6.031 1.00 60.38 90 CYS A O 1
ATOM 649 N N . SER A 1 91 ? -27.890 5.142 3.840 1.00 59.16 91 SER A N 1
ATOM 650 C CA . SER A 1 91 ? -29.145 5.832 3.502 1.00 59.16 91 SER A CA 1
ATOM 651 C C . SER A 1 91 ? -30.386 4.939 3.622 1.00 59.16 91 SER A C 1
ATOM 653 O O . SER A 1 91 ? -31.467 5.450 3.903 1.00 59.16 91 SER A O 1
ATOM 655 N N . GLU A 1 92 ? -30.244 3.630 3.402 1.00 58.62 92 GLU A N 1
ATOM 656 C CA . GLU A 1 92 ? -31.338 2.655 3.500 1.00 58.62 92 GLU A CA 1
ATOM 657 C C . GLU A 1 92 ? -31.701 2.337 4.962 1.00 58.62 92 GLU A C 1
ATOM 659 O O . GLU A 1 92 ? -32.875 2.188 5.278 1.00 58.62 92 GLU A O 1
ATOM 664 N N . GLN A 1 93 ? -30.723 2.321 5.880 1.00 54.22 93 GLN A N 1
ATOM 665 C CA . GLN A 1 93 ? -30.966 2.073 7.312 1.00 54.22 93 GLN A CA 1
ATOM 666 C C . GLN A 1 93 ? -31.506 3.276 8.099 1.00 54.22 93 GLN A C 1
ATOM 668 O O . GLN A 1 93 ? -31.996 3.096 9.205 1.00 54.22 93 GLN A O 1
ATOM 673 N N . VAL A 1 94 ? -31.413 4.497 7.565 1.00 54.50 94 VAL A N 1
ATOM 674 C CA . VAL A 1 94 ? -31.990 5.703 8.198 1.00 54.50 94 VAL A CA 1
ATOM 675 C C . VAL A 1 94 ? -33.472 5.888 7.830 1.00 54.50 94 VAL A C 1
ATOM 677 O O . VAL A 1 94 ? -34.191 6.603 8.523 1.00 54.50 94 VAL A O 1
ATOM 680 N N . PHE A 1 95 ? -33.937 5.244 6.753 1.00 52.00 95 PHE A N 1
ATOM 681 C CA . PHE A 1 95 ? -35.325 5.298 6.270 1.00 52.00 95 PHE A CA 1
ATOM 682 C C . PHE A 1 95 ? -36.142 4.020 6.550 1.00 52.00 95 PHE A C 1
ATOM 684 O O . PHE A 1 95 ? -37.307 3.962 6.150 1.00 52.00 95 PHE A O 1
ATOM 691 N N . ALA A 1 96 ? -35.553 3.027 7.224 1.00 46.59 96 ALA A N 1
ATOM 692 C CA . ALA A 1 96 ? -36.201 1.800 7.696 1.00 46.59 96 ALA A CA 1
ATOM 693 C C . ALA A 1 96 ? -36.335 1.822 9.224 1.00 46.59 96 ALA A C 1
ATOM 695 O O . ALA A 1 96 ? -37.383 1.353 9.721 1.00 46.59 96 ALA A O 1
#

Secondary structure (DSSP, 8-state):
-HHHHHHHHTHHHHHHHHHHHHHHH-TTTHHHHHHHHHHHHHHHHHHHHHHHHHHHHHH-TTHHHHHHHHHHHHHHHHHHHHHHHHHHHHHHHS--

pLDDT: mean 71.89, std 14.05, range [46.59, 92.5]

Radius of gyration: 17.91 Å; chains: 1; bounding box: 50×24×43 Å

Organism: Gallibacterium anatis (strain UMN179) (NCBI:txid1005058)

InterPro domains:
  IPR036259 MFS transporter superfamily [G3DSA:1.20.1250.20] (1-91)
  IPR036259 MFS transporter superfamily [SSF103473] (1-87)
  IPR050189 Major Facilitator Superfamily Efflux Transporters [PTHR43124] (1-84)

Foldseek 3Di:
DVVVCVVVVVLVVVLVVLLVVCVVPPNVCSVVVSVVSVVVVVVCCVVLVVVLVVCCVPPNDVSSVVVVVVVVVVVVVVVVVVVVVVVVVVVVVVVD